Protein AF-A0A379WQ22-F1 (afdb_monomer_lite)

Sequence (95 aa):
MQKRKGFGRKREMLCGVMEQHLMPTLSAPWFYRSGSEKRETAIIGGGIASALLSLALLRRGWQVTLYCADDQPAQGASVIDRARFIRSLANMTPH

Structure (mmCIF, N/CA/C/O backbone):
data_AF-A0A379WQ22-F1
#
_entry.id   AF-A0A379WQ22-F1
#
loop_
_atom_site.group_PDB
_atom_site.id
_atom_site.type_symbol
_atom_site.label_atom_id
_atom_site.label_alt_id
_atom_site.label_comp_id
_atom_site.label_asym_id
_atom_site.label_entity_id
_atom_site.label_seq_id
_atom_site.pdbx_PDB_ins_code
_atom_site.Cartn_x
_atom_site.Cartn_y
_atom_site.Cartn_z
_atom_site.occupancy
_atom_site.B_iso_or_equiv
_atom_site.auth_seq_id
_atom_site.auth_comp_id
_atom_site.auth_asym_i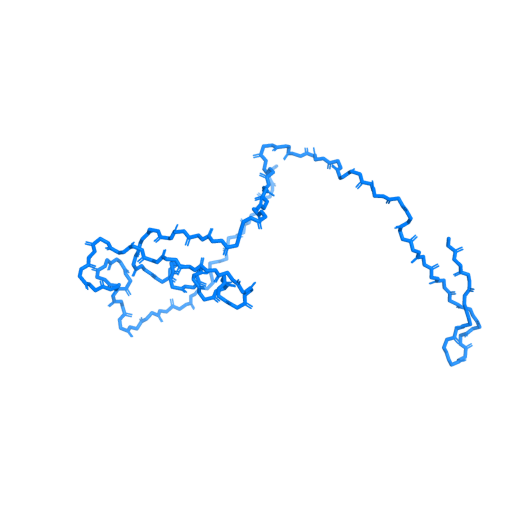d
_atom_site.auth_atom_id
_atom_site.pdbx_PDB_model_num
ATOM 1 N N . MET A 1 1 ? -19.974 12.682 24.040 1.00 70.88 1 MET A N 1
ATOM 2 C CA . MET A 1 1 ? -19.494 11.535 24.859 1.00 70.88 1 MET A CA 1
ATOM 3 C C . MET A 1 1 ? -20.675 10.983 25.650 1.00 70.88 1 MET A C 1
ATOM 5 O O . MET A 1 1 ? -21.415 11.777 26.212 1.00 70.88 1 MET A O 1
ATOM 9 N N . GLN A 1 2 ? -20.895 9.670 25.662 1.00 86.31 2 GLN A N 1
ATOM 10 C CA . GLN A 1 2 ? -22.060 9.022 26.275 1.00 86.31 2 GLN A CA 1
ATOM 11 C C . GLN A 1 2 ? -21.616 7.944 27.271 1.00 86.31 2 GLN A C 1
ATOM 13 O O . GLN A 1 2 ? -20.711 7.155 26.986 1.00 86.31 2 GLN A O 1
ATOM 18 N N . LYS A 1 3 ? -22.265 7.889 28.436 1.00 88.06 3 LYS A N 1
ATOM 19 C CA . LYS A 1 3 ? -22.098 6.792 29.397 1.00 88.06 3 LYS A CA 1
ATOM 20 C C . LYS A 1 3 ? -22.937 5.591 28.962 1.00 88.06 3 LYS A C 1
ATOM 22 O O . LYS A 1 3 ? -24.111 5.737 28.636 1.00 88.06 3 LYS A O 1
ATOM 27 N N . ARG A 1 4 ? -22.339 4.401 28.969 1.00 89.56 4 ARG A N 1
ATOM 28 C CA . ARG A 1 4 ? -22.997 3.111 28.716 1.00 89.56 4 ARG A CA 1
ATOM 29 C C . ARG A 1 4 ? -22.739 2.163 29.885 1.00 89.56 4 ARG A C 1
ATOM 31 O O . ARG A 1 4 ? -21.800 2.353 30.657 1.00 89.56 4 ARG A O 1
ATOM 38 N N . LYS A 1 5 ? -23.574 1.134 30.022 1.00 89.38 5 LYS A N 1
ATOM 39 C CA . LYS A 1 5 ? -23.412 0.103 31.055 1.00 89.38 5 LYS A CA 1
ATOM 40 C C . LYS A 1 5 ? -22.079 -0.622 30.861 1.00 89.38 5 LYS A C 1
ATOM 42 O O . LYS A 1 5 ? -21.750 -1.006 29.741 1.00 89.38 5 LYS A O 1
ATOM 47 N N . GLY A 1 6 ? -21.310 -0.772 31.935 1.00 87.88 6 GLY A N 1
ATOM 48 C CA . GLY A 1 6 ? -20.044 -1.497 31.877 1.00 87.88 6 GLY A CA 1
ATOM 49 C C . GLY A 1 6 ? -20.250 -3.012 31.743 1.00 87.88 6 GLY A C 1
ATOM 50 O O . GLY A 1 6 ? -21.338 -3.541 31.969 1.00 87.88 6 GLY A O 1
ATOM 51 N N . PHE A 1 7 ? -19.193 -3.712 31.335 1.00 90.00 7 PHE A N 1
ATOM 52 C CA . PHE A 1 7 ? -19.204 -5.164 31.159 1.00 90.00 7 PHE A CA 1
ATOM 53 C C . PHE A 1 7 ? -18.839 -5.896 32.464 1.00 90.00 7 PHE A C 1
ATOM 55 O O . PHE A 1 7 ? -17.897 -5.511 33.165 1.00 90.00 7 PHE A O 1
ATOM 62 N N . GLY A 1 8 ? -19.562 -6.971 32.794 1.00 89.62 8 GLY A N 1
ATOM 63 C CA . GLY A 1 8 ? -19.339 -7.763 34.009 1.00 89.62 8 GLY A CA 1
ATOM 64 C C . GLY A 1 8 ? -19.591 -6.966 35.296 1.00 89.62 8 GLY A C 1
ATOM 65 O O . GLY A 1 8 ? -20.656 -6.382 35.475 1.00 89.62 8 GLY A O 1
ATOM 66 N N . ARG A 1 9 ? -18.604 -6.926 36.205 1.00 89.31 9 ARG A N 1
ATOM 67 C CA . ARG A 1 9 ? -18.679 -6.156 37.470 1.00 89.31 9 ARG A CA 1
ATOM 68 C C . ARG A 1 9 ? -18.445 -4.648 37.279 1.00 89.31 9 ARG A C 1
ATOM 70 O O . ARG A 1 9 ? -18.610 -3.883 38.230 1.00 89.31 9 ARG A O 1
ATOM 77 N N . LYS A 1 10 ? -18.045 -4.201 36.082 1.00 82.88 10 LYS A N 1
ATOM 78 C CA . LYS A 1 10 ? -17.817 -2.781 35.788 1.00 82.88 10 LYS A CA 1
ATOM 79 C C . LYS A 1 10 ? -19.166 -2.077 35.627 1.00 82.88 10 LYS A C 1
ATOM 81 O O . LYS A 1 10 ? -19.956 -2.463 34.777 1.00 82.88 10 LYS A O 1
ATOM 86 N N . ARG A 1 11 ? -19.431 -1.045 36.437 1.00 87.12 11 ARG A N 1
ATOM 87 C CA . ARG A 1 11 ? -20.743 -0.365 36.474 1.00 87.12 11 ARG A CA 1
ATOM 88 C C . ARG A 1 11 ? -21.012 0.471 35.221 1.00 87.12 11 ARG A C 1
ATOM 90 O O . ARG A 1 11 ? -22.076 0.358 34.623 1.00 87.12 11 ARG A O 1
ATOM 97 N N . GLU A 1 12 ? -20.027 1.251 34.782 1.00 91.62 12 GLU A N 1
ATOM 98 C CA . GLU A 1 12 ? -20.156 2.160 33.638 1.00 91.62 12 GLU A CA 1
ATOM 99 C C . GLU A 1 12 ? -18.924 2.092 32.721 1.00 91.62 12 GLU A C 1
ATOM 101 O O . GLU A 1 12 ? -17.809 1.773 33.147 1.00 91.62 12 GLU A O 1
ATOM 106 N N . MET A 1 13 ? -19.126 2.406 31.445 1.00 92.12 13 MET A N 1
ATOM 107 C CA . MET A 1 13 ? -18.096 2.638 30.433 1.00 92.12 13 MET A CA 1
ATOM 108 C C . MET A 1 13 ? -18.456 3.878 29.610 1.00 92.12 13 MET A C 1
ATOM 110 O O . MET A 1 13 ? -19.622 4.252 29.521 1.00 92.12 13 MET A O 1
ATOM 114 N N . LEU A 1 14 ? -17.462 4.527 29.010 1.00 92.75 14 LEU A N 1
ATOM 115 C CA . LEU A 1 14 ? -17.676 5.694 28.155 1.00 92.75 14 LEU A CA 1
ATOM 116 C C . LEU A 1 14 ? -17.542 5.300 26.688 1.00 92.75 14 LEU A C 1
ATOM 118 O O . LEU A 1 14 ? -16.624 4.570 26.315 1.00 92.75 14 LEU A O 1
ATOM 122 N N . CYS A 1 15 ? -18.441 5.821 25.864 1.00 90.19 15 CYS A N 1
ATOM 123 C CA . CYS A 1 15 ? -18.354 5.760 24.414 1.00 90.19 15 CYS A CA 1
ATOM 124 C C . CYS A 1 15 ? -18.356 7.185 23.859 1.00 90.19 15 CYS A C 1
ATOM 126 O O . CYS A 1 15 ? -19.139 8.037 24.279 1.00 90.19 15 CYS A O 1
ATOM 128 N N . GLY A 1 16 ? -17.463 7.459 22.921 1.00 90.38 16 GLY A N 1
ATOM 129 C CA . GLY A 1 16 ? -17.447 8.699 22.157 1.00 90.38 16 GLY A CA 1
ATOM 130 C C . GLY A 1 16 ? -17.686 8.389 20.689 1.00 90.38 16 GLY A C 1
ATOM 131 O O . GLY A 1 16 ? -17.241 7.353 20.203 1.00 90.38 16 GLY A O 1
ATOM 132 N N . VAL A 1 17 ? -18.376 9.292 20.002 1.00 89.12 17 VAL A N 1
ATOM 133 C CA . VAL A 1 17 ? -18.362 9.385 18.543 1.00 89.12 17 VAL A CA 1
ATOM 134 C C . VAL A 1 17 ? -17.617 10.672 18.217 1.00 89.12 17 VAL A C 1
ATOM 136 O O . VAL A 1 17 ? -17.800 11.679 18.903 1.00 89.12 17 VAL A O 1
ATOM 139 N N . MET A 1 18 ? -16.733 10.626 17.225 1.00 89.75 18 MET A N 1
ATOM 140 C CA . MET A 1 18 ? -16.059 11.823 16.738 1.00 89.75 18 MET A CA 1
ATOM 141 C C . MET A 1 18 ? -17.013 12.551 15.789 1.00 89.75 18 MET A C 1
ATOM 143 O O . MET A 1 18 ? -17.108 12.208 14.617 1.00 89.75 18 MET A O 1
ATOM 147 N N . GLU A 1 19 ? -17.773 13.500 16.335 1.00 88.88 19 GLU A N 1
ATOM 148 C CA . GLU A 1 19 ? -18.805 14.252 15.601 1.00 88.88 19 GLU A CA 1
ATOM 149 C C . GLU A 1 19 ? -18.210 15.313 14.667 1.00 88.88 19 GLU A C 1
ATOM 151 O O . GLU A 1 19 ? -18.841 15.718 13.696 1.00 88.88 19 GLU A O 1
ATOM 156 N N . GLN A 1 20 ? -16.982 15.752 14.948 1.00 87.88 20 GLN A N 1
ATOM 157 C CA . GLN A 1 20 ? -16.286 16.775 14.179 1.00 87.88 20 GLN A CA 1
ATOM 158 C C . GLN A 1 20 ? -15.043 16.188 13.523 1.00 87.88 20 GLN A C 1
ATOM 160 O O . GLN A 1 20 ? -14.216 15.550 14.178 1.00 87.88 20 GLN A O 1
ATOM 165 N N . HIS A 1 21 ? -14.893 16.442 12.225 1.00 82.25 21 HIS A N 1
ATOM 166 C CA . HIS A 1 21 ? -13.681 16.100 11.499 1.00 82.25 21 HIS A CA 1
ATOM 167 C C . HIS A 1 21 ? -12.610 17.163 11.773 1.00 82.25 21 HIS A C 1
ATOM 169 O O . HIS A 1 21 ? -12.605 18.233 11.166 1.00 82.25 21 HIS A O 1
ATOM 175 N N . LEU A 1 22 ? -11.704 16.876 12.705 1.00 85.38 22 LEU A N 1
ATOM 176 C CA . LEU A 1 22 ? -10.573 17.752 12.997 1.00 85.38 22 LEU A CA 1
ATOM 177 C C . LEU A 1 22 ? -9.533 17.641 11.875 1.00 85.38 22 LEU A C 1
ATOM 179 O O . LEU A 1 22 ? -9.096 16.544 11.527 1.00 85.38 22 LEU A O 1
ATOM 183 N N . MET A 1 23 ? -9.133 18.778 11.304 1.00 77.31 23 MET A N 1
ATOM 184 C CA . MET A 1 23 ? -8.009 18.828 10.369 1.00 77.31 23 MET A CA 1
ATOM 185 C C . MET A 1 23 ? -6.711 18.541 11.136 1.00 77.31 23 MET A C 1
ATOM 187 O O . MET A 1 23 ? -6.426 19.241 12.111 1.00 77.31 23 MET A O 1
ATOM 191 N N . PRO A 1 24 ? -5.919 17.531 10.738 1.00 78.31 24 PRO A N 1
ATOM 192 C CA . PRO A 1 24 ? -4.662 17.245 11.407 1.00 78.31 24 PRO A CA 1
ATOM 193 C C . PRO A 1 24 ? -3.684 18.403 11.197 1.00 78.31 24 PRO A C 1
ATOM 195 O O . PRO A 1 24 ? -3.444 18.841 10.071 1.00 78.31 24 PRO A O 1
ATOM 198 N N . THR A 1 25 ? -3.090 18.889 12.283 1.00 79.75 25 THR A N 1
ATOM 199 C CA . THR A 1 25 ? -1.991 19.851 12.219 1.00 79.75 25 THR A CA 1
ATOM 200 C C . THR A 1 25 ? -0.734 19.150 11.708 1.00 79.75 25 THR A C 1
ATOM 202 O O . THR A 1 25 ? -0.213 18.217 12.321 1.00 79.75 25 THR A O 1
ATOM 205 N N . LEU A 1 26 ? -0.233 19.584 10.550 1.00 81.12 26 LEU A N 1
ATOM 206 C CA . LEU A 1 26 ? 0.997 19.048 9.973 1.00 81.12 26 LEU A CA 1
ATOM 207 C C . LEU A 1 26 ? 2.203 19.709 10.645 1.00 81.12 26 LEU A C 1
ATOM 209 O O . LEU A 1 26 ? 2.592 20.814 10.281 1.00 81.12 26 LEU A O 1
ATOM 213 N N . SER A 1 27 ? 2.812 19.022 11.615 1.00 81.81 27 SER A N 1
ATOM 214 C CA . SER A 1 27 ? 4.014 19.518 12.307 1.00 81.81 27 SER A CA 1
ATOM 215 C C . SER A 1 27 ? 5.238 19.656 11.387 1.00 81.81 27 SER A C 1
ATOM 217 O O . SER A 1 27 ? 6.131 20.440 11.687 1.00 81.81 27 SER A O 1
ATOM 219 N N . ALA A 1 28 ? 5.297 18.895 10.290 1.00 89.25 28 ALA A N 1
ATOM 220 C CA . ALA A 1 28 ? 6.365 18.948 9.291 1.00 89.25 28 ALA A CA 1
ATOM 221 C C . ALA A 1 28 ? 5.765 18.792 7.880 1.00 89.25 28 ALA A C 1
ATOM 223 O O . ALA A 1 28 ? 5.715 17.678 7.346 1.00 89.25 28 ALA A O 1
ATOM 224 N N . PRO A 1 29 ? 5.271 19.886 7.270 1.00 86.62 29 PRO A N 1
ATOM 225 C CA . PRO A 1 29 ? 4.566 19.835 5.987 1.00 86.62 29 PRO A CA 1
ATOM 226 C C . PRO A 1 29 ?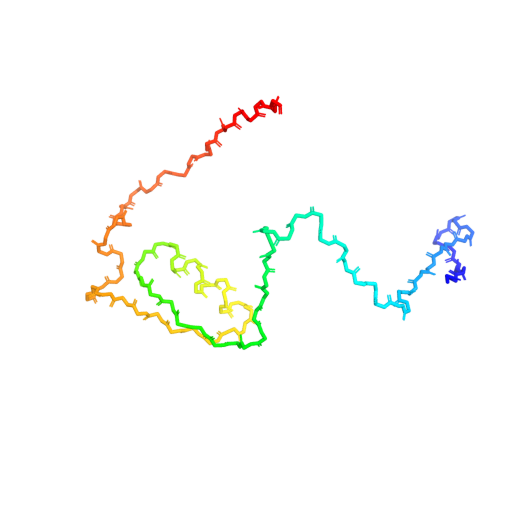 5.388 19.228 4.841 1.00 86.62 29 PRO A C 1
ATOM 228 O O . PRO A 1 29 ? 4.830 18.586 3.958 1.00 86.62 29 PRO A O 1
ATOM 231 N N . TRP A 1 30 ? 6.717 19.358 4.875 1.00 91.81 30 TRP A N 1
ATOM 232 C CA . TRP A 1 30 ? 7.624 18.811 3.855 1.00 91.81 30 TRP A CA 1
ATOM 233 C C . TRP A 1 30 ? 7.698 17.274 3.828 1.00 91.81 30 TRP A C 1
ATOM 235 O O . TRP A 1 30 ? 8.160 16.709 2.841 1.00 91.81 30 TRP A O 1
ATOM 245 N N . PHE A 1 31 ? 7.222 16.582 4.870 1.00 87.94 31 PHE A N 1
ATOM 246 C CA . PHE A 1 31 ? 7.102 15.116 4.899 1.00 87.94 31 PHE A CA 1
ATOM 247 C C . PHE A 1 31 ? 5.670 14.619 4.654 1.00 87.94 31 PHE A C 1
ATOM 249 O O . PHE A 1 31 ? 5.373 13.442 4.882 1.00 87.94 31 PHE A O 1
ATOM 256 N N . TYR A 1 32 ? 4.767 15.494 4.205 1.00 87.50 32 TYR A N 1
ATOM 257 C CA . TYR A 1 32 ? 3.385 15.120 3.943 1.00 87.50 32 TYR A CA 1
ATOM 258 C C . TYR A 1 32 ? 3.290 14.055 2.840 1.00 87.50 32 TYR A C 1
ATOM 260 O O . TYR A 1 32 ? 3.827 14.211 1.745 1.00 87.50 32 TYR A O 1
ATOM 268 N N . ARG A 1 33 ? 2.587 12.956 3.135 1.00 86.19 33 ARG A N 1
ATOM 269 C CA . ARG A 1 33 ? 2.301 11.878 2.182 1.00 86.19 33 ARG A CA 1
ATOM 270 C C . ARG A 1 33 ? 0.824 11.928 1.820 1.00 86.19 33 ARG A C 1
ATOM 272 O O . ARG A 1 33 ? -0.017 11.560 2.638 1.00 86.19 33 ARG A O 1
ATOM 279 N N . SER A 1 34 ? 0.515 12.366 0.607 1.00 86.88 34 SER A N 1
ATOM 280 C CA . SER A 1 34 ? -0.840 12.306 0.065 1.00 86.88 34 SER A CA 1
ATOM 281 C C . SER A 1 34 ? -1.142 10.920 -0.505 1.00 86.88 34 SER A C 1
ATOM 283 O O . SER A 1 34 ? -0.285 10.253 -1.087 1.00 86.88 34 SER A O 1
ATOM 285 N N . GLY A 1 35 ? -2.382 10.473 -0.313 1.00 87.44 35 GLY A N 1
ATOM 286 C CA . GLY A 1 35 ? -2.929 9.322 -1.025 1.00 87.44 35 GLY A CA 1
ATOM 287 C C . GLY A 1 35 ? -3.513 9.727 -2.379 1.00 87.44 35 GLY A C 1
ATOM 288 O O . GLY A 1 35 ? -3.657 10.908 -2.682 1.00 87.44 35 GLY A O 1
ATOM 289 N N . SER A 1 36 ? -3.892 8.726 -3.170 1.00 88.94 36 SER A N 1
ATOM 290 C CA . SER A 1 36 ? -4.690 8.908 -4.384 1.00 88.94 36 SER A CA 1
ATOM 291 C C . SER A 1 36 ? -6.068 8.285 -4.190 1.00 88.94 36 SER A C 1
ATOM 293 O O . SER A 1 36 ? -6.186 7.194 -3.629 1.00 88.94 36 SER A O 1
ATOM 295 N N . GLU A 1 37 ? -7.099 8.965 -4.686 1.00 87.06 37 GLU A N 1
ATOM 296 C CA . GLU A 1 37 ? -8.460 8.424 -4.766 1.00 87.06 37 GLU A CA 1
ATOM 297 C C . GLU A 1 37 ? -8.624 7.463 -5.949 1.00 87.06 37 GLU A C 1
ATOM 299 O O . GLU A 1 37 ? -9.399 6.507 -5.878 1.00 87.06 37 GLU A O 1
ATOM 304 N N . LYS A 1 38 ? -7.854 7.679 -7.026 1.00 88.94 38 LYS A N 1
ATOM 305 C CA . LYS A 1 38 ? -7.847 6.806 -8.204 1.00 88.94 38 LYS A CA 1
ATOM 306 C C . LYS A 1 38 ? -7.304 5.435 -7.826 1.00 88.94 38 LYS A C 1
ATOM 308 O O . LYS A 1 38 ? -6.284 5.349 -7.145 1.00 88.94 38 LYS A O 1
ATOM 313 N N . ARG A 1 39 ? -7.970 4.385 -8.312 1.00 90.19 39 ARG A N 1
ATOM 314 C CA . ARG A 1 39 ? -7.644 2.973 -8.051 1.00 90.19 39 ARG A CA 1
ATOM 315 C C . ARG A 1 39 ? -6.917 2.288 -9.201 1.00 90.19 39 ARG A C 1
ATOM 317 O O . ARG A 1 39 ? -6.871 1.067 -9.243 1.00 90.19 39 ARG A O 1
ATOM 324 N N . GLU A 1 40 ? -6.330 3.068 -10.096 1.00 91.44 40 GLU A N 1
ATOM 325 C CA . GLU A 1 40 ? -5.530 2.585 -11.215 1.00 91.44 40 GLU A CA 1
ATOM 326 C C . GLU A 1 40 ? -4.106 3.132 -11.101 1.00 91.44 40 GLU A C 1
ATOM 328 O O . GLU A 1 40 ? -3.905 4.302 -10.761 1.00 91.44 40 GLU A O 1
ATOM 333 N N . THR A 1 41 ? -3.111 2.281 -11.343 1.00 91.25 41 THR A N 1
ATOM 334 C CA . THR A 1 41 ? -1.698 2.654 -11.240 1.00 91.25 41 THR A CA 1
ATOM 335 C C . THR A 1 41 ? -0.835 1.900 -12.244 1.00 91.25 41 THR A C 1
ATOM 337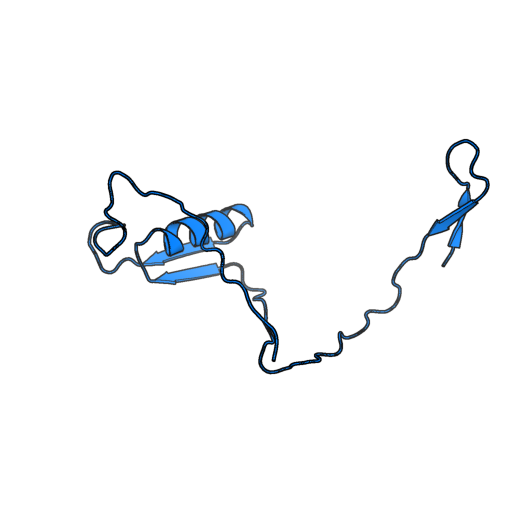 O O . THR A 1 41 ? -0.962 0.688 -12.420 1.00 91.25 41 THR A O 1
ATOM 340 N N . ALA A 1 42 ? 0.067 2.637 -12.890 1.00 92.31 42 ALA A N 1
ATOM 341 C CA . ALA A 1 42 ? 1.123 2.087 -13.719 1.00 92.31 42 ALA A CA 1
ATOM 342 C C . ALA A 1 42 ? 2.423 2.030 -12.907 1.00 92.31 42 ALA A C 1
ATOM 344 O O . ALA A 1 42 ? 2.895 3.054 -12.410 1.00 92.31 42 ALA A O 1
ATOM 345 N N . ILE A 1 43 ? 2.998 0.840 -12.770 1.00 90.50 43 ILE A N 1
ATOM 346 C CA . ILE A 1 43 ? 4.285 0.614 -12.114 1.00 90.50 43 ILE A CA 1
ATOM 347 C C . ILE A 1 43 ? 5.323 0.393 -13.205 1.00 90.50 43 ILE A C 1
ATOM 349 O O . ILE A 1 43 ? 5.141 -0.458 -14.068 1.00 90.50 43 ILE A O 1
ATOM 353 N N . ILE A 1 44 ? 6.418 1.144 -13.150 1.00 89.25 44 ILE A N 1
ATOM 354 C CA . ILE A 1 44 ? 7.547 0.990 -14.068 1.00 89.25 44 ILE A CA 1
ATOM 355 C C . ILE A 1 44 ? 8.660 0.255 -13.323 1.00 89.25 44 ILE A C 1
ATOM 357 O O . ILE A 1 44 ? 9.116 0.710 -12.271 1.00 89.25 44 ILE A O 1
ATOM 361 N N . GLY A 1 45 ? 9.073 -0.892 -13.851 1.00 85.06 45 GLY A N 1
ATOM 362 C CA . GLY A 1 45 ? 10.122 -1.740 -13.297 1.00 85.06 45 GLY A CA 1
ATOM 363 C C . GLY A 1 45 ? 9.827 -3.231 -13.464 1.00 85.06 45 GLY A C 1
ATOM 364 O O . GLY A 1 45 ? 8.772 -3.632 -13.943 1.00 85.06 45 GLY A O 1
ATOM 365 N N . GLY A 1 46 ? 10.772 -4.063 -13.031 1.00 79.44 46 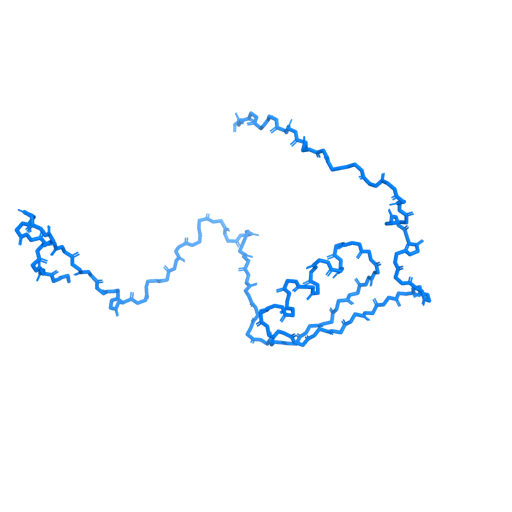GLY A N 1
ATOM 366 C CA . GLY A 1 46 ? 10.663 -5.524 -13.110 1.00 79.44 46 GLY A CA 1
ATOM 367 C C . GLY A 1 46 ? 11.272 -6.255 -11.915 1.00 79.44 46 GLY A C 1
ATOM 368 O O . GLY A 1 46 ? 11.510 -7.451 -11.989 1.00 79.44 46 GLY A O 1
ATOM 369 N N . GLY A 1 47 ? 11.576 -5.558 -10.818 1.00 82.31 47 GLY A N 1
ATOM 370 C CA . GLY A 1 47 ? 12.236 -6.139 -9.644 1.00 82.31 47 GLY A CA 1
ATOM 371 C C . GLY A 1 47 ? 11.280 -6.611 -8.542 1.00 82.31 47 GLY A C 1
ATOM 372 O O . GLY A 1 47 ? 10.052 -6.518 -8.642 1.00 82.31 47 GLY A O 1
ATOM 373 N N . ILE A 1 48 ? 11.861 -7.047 -7.420 1.00 85.00 48 ILE A N 1
ATOM 374 C CA . ILE A 1 48 ? 11.104 -7.486 -6.234 1.00 85.00 48 ILE A CA 1
ATOM 375 C C . ILE A 1 48 ? 10.240 -6.369 -5.624 1.00 85.00 48 ILE A C 1
ATOM 377 O O . ILE A 1 48 ? 9.131 -6.626 -5.160 1.00 85.00 48 ILE A O 1
ATOM 381 N N . ALA A 1 49 ? 10.706 -5.116 -5.673 1.00 84.94 49 ALA A N 1
ATOM 382 C CA . ALA A 1 49 ? 9.959 -3.970 -5.159 1.00 84.94 49 ALA A CA 1
ATOM 383 C C . ALA A 1 49 ? 8.646 -3.757 -5.929 1.00 84.94 49 ALA A C 1
ATOM 385 O O . ALA A 1 49 ? 7.592 -3.624 -5.310 1.00 84.94 49 ALA A O 1
ATOM 386 N N . SER A 1 50 ? 8.693 -3.798 -7.266 1.00 85.88 50 SER A N 1
ATOM 387 C CA . SER A 1 50 ? 7.502 -3.711 -8.117 1.00 85.88 50 SER A CA 1
ATOM 388 C C . SER A 1 50 ? 6.568 -4.903 -7.915 1.00 85.88 50 SER A C 1
ATOM 390 O O . SER A 1 50 ? 5.365 -4.699 -7.804 1.00 85.88 50 SER A O 1
ATOM 392 N N . ALA A 1 51 ? 7.091 -6.126 -7.771 1.00 86.19 51 ALA A N 1
ATOM 393 C CA . ALA A 1 51 ? 6.260 -7.307 -7.523 1.00 86.19 51 ALA A CA 1
ATOM 394 C C . ALA A 1 51 ? 5.492 -7.212 -6.189 1.00 86.19 51 ALA A C 1
ATOM 396 O O . ALA A 1 51 ? 4.282 -7.446 -6.139 1.00 86.19 51 ALA A O 1
ATOM 397 N N . LEU A 1 52 ? 6.176 -6.814 -5.109 1.00 89.69 52 LEU A N 1
ATOM 398 C CA . LEU A 1 52 ? 5.554 -6.627 -3.795 1.00 89.69 52 LEU A CA 1
ATOM 399 C C . LEU A 1 52 ? 4.567 -5.455 -3.783 1.00 89.69 52 LEU A C 1
ATOM 401 O O . LEU A 1 52 ? 3.511 -5.553 -3.153 1.00 89.69 52 LEU A O 1
ATOM 405 N N . LEU A 1 53 ? 4.884 -4.370 -4.494 1.00 89.31 53 LEU A N 1
ATOM 406 C CA . LEU A 1 53 ? 3.998 -3.219 -4.634 1.00 89.31 53 LEU A CA 1
ATOM 407 C C . LEU A 1 53 ? 2.712 -3.601 -5.379 1.00 89.31 53 LEU A C 1
ATOM 409 O O . LEU A 1 53 ? 1.622 -3.348 -4.862 1.00 89.31 53 LEU A O 1
ATOM 413 N N . SER A 1 54 ? 2.824 -4.281 -6.523 1.00 89.81 54 SER A N 1
ATOM 414 C CA . SER A 1 54 ? 1.678 -4.805 -7.274 1.00 89.81 54 SER A CA 1
ATOM 415 C C . SER A 1 54 ? 0.811 -5.709 -6.404 1.00 89.81 54 SER A C 1
ATOM 417 O O . SER A 1 54 ? -0.399 -5.515 -6.331 1.00 89.81 54 SER A O 1
ATOM 419 N N . LEU A 1 55 ? 1.417 -6.648 -5.668 1.00 89.38 55 LEU A N 1
ATOM 420 C CA . LEU A 1 55 ? 0.683 -7.555 -4.782 1.00 89.38 55 LEU A CA 1
ATOM 421 C C . LEU A 1 55 ? -0.076 -6.804 -3.676 1.00 89.38 55 LEU A C 1
ATOM 423 O O . LEU A 1 55 ? -1.232 -7.122 -3.383 1.00 89.38 55 LEU A O 1
ATOM 427 N N . ALA A 1 56 ? 0.555 -5.810 -3.049 1.00 91.38 56 ALA A N 1
ATOM 428 C CA . ALA A 1 56 ? -0.074 -5.008 -2.003 1.00 91.38 56 ALA A CA 1
ATOM 429 C C . ALA A 1 56 ? -1.254 -4.174 -2.534 1.00 91.38 56 ALA A C 1
ATOM 431 O O . ALA A 1 56 ? -2.252 -4.007 -1.828 1.00 91.38 56 ALA A O 1
ATOM 432 N N . LEU A 1 57 ? -1.151 -3.673 -3.767 1.00 91.81 57 LEU A N 1
ATOM 433 C CA . LEU A 1 57 ? -2.188 -2.877 -4.427 1.00 91.81 57 LEU A CA 1
ATOM 434 C C . LEU A 1 57 ? -3.354 -3.749 -4.912 1.00 91.81 57 LEU A C 1
ATOM 436 O O . LEU A 1 57 ? -4.509 -3.431 -4.621 1.00 91.81 57 LEU A O 1
ATOM 440 N N . LEU A 1 58 ? -3.069 -4.896 -5.530 1.00 91.31 58 LEU A N 1
ATOM 441 C CA . LEU A 1 58 ? -4.082 -5.865 -5.966 1.00 91.31 58 LEU A CA 1
ATOM 442 C C . LEU A 1 58 ? -4.938 -6.359 -4.790 1.00 91.31 58 LEU A C 1
ATOM 444 O O . LEU A 1 58 ? -6.163 -6.388 -4.883 1.00 91.31 58 LEU A O 1
ATOM 448 N N . ARG A 1 59 ? -4.325 -6.641 -3.630 1.00 92.25 59 ARG A N 1
ATOM 449 C CA . ARG A 1 59 ? -5.054 -7.016 -2.397 1.00 92.25 59 ARG A CA 1
ATOM 450 C C . ARG A 1 59 ? -6.022 -5.941 -1.895 1.00 92.25 59 ARG A C 1
ATOM 452 O O . ARG A 1 59 ? -6.932 -6.250 -1.134 1.00 92.25 59 ARG A O 1
ATOM 459 N N . ARG A 1 60 ? -5.820 -4.682 -2.290 1.00 91.50 60 ARG A N 1
ATOM 460 C CA . ARG A 1 60 ? -6.675 -3.536 -1.944 1.00 91.50 60 ARG A CA 1
ATOM 461 C C . ARG A 1 60 ? -7.661 -3.179 -3.066 1.00 91.50 60 ARG A C 1
ATOM 463 O O . ARG A 1 60 ? -8.267 -2.108 -2.993 1.00 91.50 60 ARG A O 1
ATOM 470 N N . GLY A 1 61 ? -7.789 -4.030 -4.089 1.00 90.50 61 GLY A N 1
ATOM 471 C CA . GLY A 1 61 ? -8.703 -3.850 -5.221 1.00 90.50 61 GLY A CA 1
ATOM 472 C C . GLY A 1 61 ? -8.253 -2.798 -6.233 1.00 90.50 61 GLY A C 1
ATOM 473 O O . GLY A 1 61 ? -9.096 -2.157 -6.851 1.00 90.50 61 GLY A O 1
ATOM 474 N N . TRP A 1 62 ? -6.947 -2.554 -6.357 1.00 93.81 62 TRP A N 1
ATOM 475 C CA . TRP A 1 62 ? -6.418 -1.640 -7.370 1.00 93.81 62 TRP A CA 1
ATOM 476 C C . TRP A 1 62 ? -6.212 -2.357 -8.702 1.00 93.81 62 TRP A C 1
ATOM 478 O O . TRP A 1 62 ? -5.788 -3.511 -8.729 1.00 93.81 62 TRP A O 1
ATOM 488 N N . GLN A 1 63 ? -6.434 -1.638 -9.797 1.00 92.81 63 GLN A N 1
ATOM 489 C CA . GLN A 1 63 ? -5.993 -2.024 -11.128 1.00 92.81 63 GLN A CA 1
ATOM 490 C C . GLN A 1 63 ? -4.523 -1.627 -11.289 1.00 92.81 63 GLN A C 1
ATOM 492 O O . GLN A 1 63 ? -4.160 -0.462 -11.117 1.00 92.81 63 GLN A O 1
ATOM 497 N N . VAL A 1 64 ? -3.666 -2.609 -11.566 1.00 91.31 64 VAL A N 1
ATOM 498 C CA . VAL A 1 64 ? -2.216 -2.415 -11.644 1.00 91.31 64 VAL A CA 1
ATOM 499 C C . VAL A 1 64 ? -1.718 -2.837 -13.018 1.00 91.31 64 VAL A C 1
ATOM 501 O O . VAL A 1 64 ? 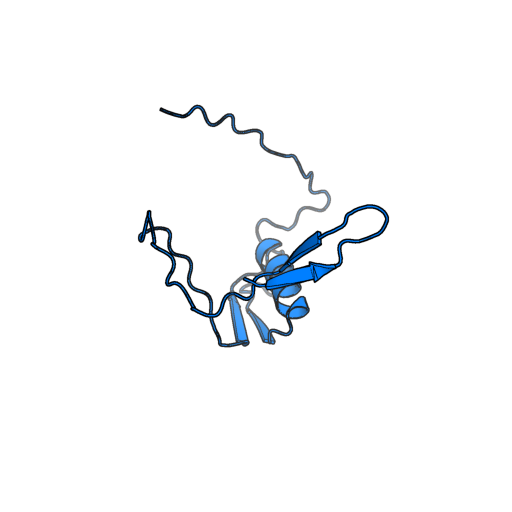-1.929 -3.979 -13.421 1.00 91.31 64 VAL A O 1
ATOM 504 N N . THR A 1 65 ? -1.002 -1.938 -13.687 1.00 90.94 65 THR A N 1
ATOM 505 C CA . THR A 1 65 ? -0.313 -2.210 -14.953 1.00 90.94 65 THR A CA 1
ATOM 506 C C . THR A 1 65 ? 1.190 -2.149 -14.715 1.00 90.94 65 THR A C 1
ATOM 508 O O . THR A 1 65 ? 1.703 -1.114 -14.296 1.00 90.94 65 THR A O 1
ATOM 511 N N . LEU A 1 66 ? 1.903 -3.254 -14.940 1.00 86.25 66 LEU A N 1
ATOM 512 C CA . LEU A 1 66 ? 3.354 -3.328 -14.760 1.00 86.25 66 LEU A CA 1
ATOM 513 C C . LEU A 1 66 ? 4.052 -3.215 -16.116 1.00 86.25 66 LEU A C 1
ATOM 515 O O . LEU A 1 66 ? 3.857 -4.064 -16.981 1.00 86.25 66 LEU A O 1
ATOM 519 N N . TYR A 1 67 ? 4.890 -2.196 -16.271 1.00 85.94 67 TYR A N 1
ATOM 520 C CA . TYR A 1 67 ? 5.754 -2.011 -17.429 1.00 85.94 67 TYR A CA 1
ATOM 521 C C . TYR A 1 67 ? 7.188 -2.383 -17.058 1.00 85.94 67 TYR A C 1
ATOM 523 O O . TYR A 1 67 ? 7.826 -1.693 -16.262 1.00 85.94 67 TYR A O 1
ATOM 531 N N . CYS A 1 68 ? 7.691 -3.465 -17.645 1.00 81.00 68 CYS A N 1
ATOM 532 C CA . CYS A 1 68 ? 9.085 -3.878 -17.540 1.00 81.00 68 CYS A CA 1
ATOM 533 C C . CYS A 1 68 ? 9.810 -3.497 -18.837 1.00 81.00 68 CYS A C 1
ATOM 535 O O . CYS A 1 68 ? 9.256 -3.673 -19.918 1.00 81.00 68 CYS A O 1
ATOM 537 N N . ALA A 1 69 ? 11.014 -2.931 -18.723 1.00 73.62 69 ALA A N 1
ATOM 538 C CA . ALA A 1 69 ? 11.844 -2.593 -19.881 1.00 73.62 69 ALA A CA 1
ATOM 539 C C . ALA A 1 69 ? 12.489 -3.840 -20.514 1.00 73.62 69 ALA A C 1
ATOM 541 O O . ALA A 1 69 ? 12.786 -3.838 -21.703 1.00 73.62 69 ALA A O 1
ATOM 542 N N . ASP A 1 70 ? 12.676 -4.886 -19.708 1.00 69.31 70 ASP A N 1
ATOM 543 C CA . ASP A 1 70 ? 13.263 -6.161 -20.102 1.00 69.31 70 ASP A CA 1
ATOM 544 C C . ASP A 1 70 ? 12.176 -7.171 -20.510 1.00 69.31 70 ASP A C 1
ATOM 546 O O . ASP A 1 70 ? 11.068 -7.144 -19.961 1.00 69.31 70 ASP A O 1
ATOM 550 N N . ASP A 1 71 ? 12.514 -8.110 -21.402 1.00 60.84 71 ASP A N 1
ATOM 551 C CA . ASP A 1 71 ? 11.598 -9.150 -21.911 1.00 60.84 71 ASP A CA 1
ATOM 552 C C . ASP A 1 71 ? 11.039 -10.063 -20.806 1.00 60.84 71 ASP A C 1
ATOM 554 O O . ASP A 1 71 ? 9.986 -10.684 -20.971 1.00 60.84 71 ASP A O 1
ATOM 558 N N . GLN A 1 72 ? 11.732 -10.163 -19.665 1.00 61.69 72 GLN A N 1
ATOM 559 C CA . GLN A 1 72 ? 11.277 -10.915 -18.496 1.00 61.69 72 GLN A CA 1
ATOM 560 C C . GLN A 1 72 ? 11.475 -10.111 -17.202 1.00 61.69 72 GLN A C 1
ATOM 562 O O . GLN A 1 72 ? 12.497 -9.438 -17.038 1.00 61.69 72 GLN A O 1
ATOM 567 N N . PRO A 1 73 ? 10.543 -10.206 -16.232 1.00 60.16 73 PRO A N 1
ATOM 568 C CA . PRO A 1 73 ? 10.754 -9.633 -14.911 1.00 60.16 73 PRO A CA 1
ATOM 569 C C . PRO A 1 73 ? 11.963 -10.290 -14.226 1.00 60.16 73 PRO A C 1
ATOM 571 O O . PRO A 1 73 ? 12.236 -11.473 -14.406 1.00 60.16 73 PRO A O 1
ATOM 574 N N . ALA A 1 74 ? 12.657 -9.515 -13.394 1.00 57.25 74 ALA A N 1
ATOM 575 C CA . ALA A 1 74 ? 13.843 -9.896 -12.633 1.00 57.25 74 ALA A CA 1
ATOM 576 C C . ALA A 1 74 ? 15.120 -10.173 -13.453 1.00 57.25 74 ALA A C 1
ATOM 578 O O . ALA A 1 74 ? 15.953 -10.939 -12.987 1.00 57.25 74 ALA A O 1
ATOM 579 N N . GLN A 1 75 ? 15.332 -9.505 -14.595 1.00 58.81 75 GLN A N 1
ATOM 580 C CA . GLN A 1 75 ? 16.621 -9.526 -15.319 1.00 58.81 75 GLN A CA 1
ATOM 581 C C . GLN A 1 75 ? 17.663 -8.501 -14.811 1.00 58.81 75 GLN A C 1
ATOM 583 O O . GLN A 1 75 ? 18.838 -8.592 -15.155 1.00 58.81 75 GLN A O 1
ATOM 588 N N . GLY A 1 76 ? 17.264 -7.558 -13.946 1.00 58.09 76 GLY A N 1
ATOM 589 C CA . GLY A 1 76 ? 18.162 -6.590 -13.291 1.00 58.09 76 GLY A CA 1
ATOM 590 C C . GLY A 1 76 ? 18.789 -7.097 -11.978 1.00 58.09 76 GLY A C 1
ATOM 591 O O . GLY A 1 76 ? 19.101 -8.263 -11.822 1.00 58.09 76 GLY A O 1
ATOM 592 N N . ALA A 1 77 ? 18.930 -6.259 -10.946 1.00 58.84 77 ALA A N 1
ATOM 593 C CA . ALA A 1 77 ? 19.589 -6.640 -9.677 1.00 58.84 77 ALA A CA 1
ATOM 594 C C . ALA A 1 77 ? 18.847 -7.692 -8.805 1.00 58.84 77 ALA A C 1
ATOM 596 O O . ALA A 1 77 ? 19.280 -7.996 -7.696 1.00 58.84 77 ALA A O 1
ATOM 597 N N . SER A 1 78 ? 17.700 -8.214 -9.255 1.00 58.00 78 SER A N 1
ATOM 598 C CA . SER A 1 78 ? 16.835 -9.124 -8.482 1.00 58.00 78 SER A CA 1
ATOM 599 C C . SER A 1 78 ? 17.010 -10.615 -8.828 1.00 58.00 78 SER A C 1
ATOM 601 O O . SER A 1 78 ? 16.288 -11.426 -8.254 1.00 58.00 78 SER A O 1
ATOM 603 N N . VAL A 1 79 ? 17.951 -10.998 -9.708 1.00 55.44 79 VAL A N 1
ATOM 604 C CA . VAL A 1 79 ? 18.118 -12.383 -10.232 1.00 55.44 79 VAL A CA 1
ATOM 605 C C . VAL A 1 79 ? 18.715 -13.404 -9.236 1.00 55.44 79 VAL A C 1
ATOM 607 O O . VAL A 1 79 ? 19.301 -14.409 -9.631 1.00 55.44 79 VAL A O 1
ATOM 610 N N . ILE A 1 80 ? 18.646 -13.169 -7.927 1.00 59.50 80 ILE A N 1
ATOM 611 C CA . ILE A 1 80 ? 19.428 -13.949 -6.956 1.00 59.50 80 ILE A CA 1
ATOM 612 C C . ILE A 1 80 ? 18.655 -15.204 -6.515 1.00 59.50 80 ILE A C 1
ATOM 614 O O . ILE A 1 80 ? 17.698 -15.103 -5.752 1.00 59.50 80 ILE A O 1
ATOM 618 N N . ASP A 1 81 ? 19.130 -16.385 -6.926 1.00 52.94 81 ASP A N 1
ATOM 619 C CA . ASP A 1 81 ? 18.567 -17.716 -6.606 1.00 52.94 81 ASP A CA 1
ATOM 620 C C . ASP A 1 81 ? 18.430 -17.989 -5.088 1.00 52.94 81 ASP A C 1
ATOM 622 O O . ASP A 1 81 ? 17.506 -18.657 -4.626 1.00 52.94 81 ASP A O 1
ATOM 626 N N . ARG A 1 82 ? 19.316 -17.407 -4.266 1.00 54.94 82 ARG A N 1
ATOM 627 C CA . ARG A 1 82 ? 19.267 -17.500 -2.796 1.00 54.94 82 ARG A CA 1
ATOM 628 C C . ARG A 1 82 ? 19.471 -16.149 -2.119 1.00 54.94 82 ARG A C 1
ATOM 630 O O . ARG A 1 82 ? 20.564 -15.822 -1.657 1.00 54.94 82 ARG A O 1
ATOM 637 N N . ALA A 1 83 ? 18.399 -15.373 -2.011 1.00 58.56 83 ALA A N 1
ATOM 638 C CA . ALA A 1 83 ? 18.405 -14.138 -1.236 1.00 58.56 83 ALA A CA 1
ATOM 639 C C . ALA A 1 83 ? 18.486 -14.422 0.279 1.00 58.56 83 ALA A C 1
ATOM 641 O O . ALA A 1 83 ? 17.731 -15.231 0.820 1.00 58.56 83 ALA A O 1
ATOM 642 N N . ARG A 1 84 ? 19.382 -13.724 0.988 1.00 64.00 84 ARG A N 1
ATOM 643 C CA . ARG A 1 84 ? 19.408 -13.691 2.459 1.00 64.00 84 ARG A CA 1
ATOM 644 C C . ARG A 1 84 ? 18.737 -12.413 2.943 1.00 64.00 84 ARG A C 1
ATOM 646 O O . ARG A 1 84 ? 19.163 -11.320 2.587 1.00 64.00 84 ARG A O 1
ATOM 653 N N . PHE A 1 85 ? 17.713 -12.552 3.778 1.00 66.56 85 PHE A N 1
ATOM 654 C CA . PHE A 1 85 ? 17.055 -11.417 4.415 1.00 66.56 85 PHE A CA 1
ATOM 655 C C . PHE A 1 85 ? 17.693 -11.170 5.782 1.00 66.56 85 PHE A C 1
ATOM 657 O O . PHE A 1 85 ? 17.567 -11.992 6.688 1.00 66.56 85 PHE A O 1
ATOM 664 N N . ILE A 1 86 ? 18.413 -10.059 5.925 1.00 73.44 86 ILE A N 1
ATOM 665 C CA . ILE A 1 86 ? 19.084 -9.680 7.173 1.00 73.44 86 ILE A CA 1
ATOM 666 C C . ILE A 1 86 ? 18.578 -8.297 7.570 1.00 73.44 86 ILE A C 1
ATOM 668 O O . ILE A 1 86 ? 18.520 -7.383 6.749 1.00 73.44 86 ILE A O 1
ATOM 672 N N . ARG A 1 87 ? 18.195 -8.133 8.839 1.00 63.91 87 ARG A N 1
ATOM 673 C CA . ARG A 1 87 ? 17.784 -6.836 9.373 1.00 63.91 87 ARG A CA 1
ATOM 674 C C . ARG A 1 87 ? 19.021 -5.987 9.654 1.00 63.91 87 ARG A C 1
ATOM 676 O O . ARG A 1 87 ? 19.822 -6.343 10.510 1.00 63.91 87 ARG A O 1
ATOM 683 N N . SER A 1 88 ? 19.146 -4.852 8.970 1.00 72.00 88 SER A N 1
ATOM 684 C CA . SER A 1 88 ? 20.119 -3.828 9.354 1.00 72.00 88 SER A CA 1
ATOM 685 C C . SER A 1 88 ? 19.685 -3.190 10.678 1.00 72.00 88 SER A C 1
ATOM 687 O O . SER A 1 88 ? 18.550 -2.719 10.801 1.00 72.00 88 SER A O 1
ATOM 689 N N . LEU A 1 89 ? 20.564 -3.213 11.681 1.00 75.19 89 LEU A N 1
ATOM 690 C CA . LEU A 1 89 ? 20.383 -2.499 12.944 1.00 75.19 89 LEU A CA 1
ATOM 691 C C . LEU A 1 89 ? 21.158 -1.182 12.854 1.00 75.19 89 LEU A C 1
ATOM 693 O O . LEU A 1 89 ? 22.348 -1.130 13.148 1.00 75.19 89 LEU A O 1
ATOM 697 N N . ALA A 1 90 ? 20.485 -0.119 12.414 1.00 64.38 90 ALA A N 1
ATOM 698 C CA . ALA A 1 90 ? 21.019 1.232 12.524 1.00 64.38 90 ALA A CA 1
ATOM 699 C C . ALA A 1 90 ? 20.687 1.780 13.921 1.00 64.38 90 ALA A C 1
ATOM 701 O O . ALA A 1 90 ? 19.525 2.050 14.225 1.00 64.38 90 ALA A O 1
ATOM 702 N N . ASN A 1 91 ? 21.705 1.937 14.769 1.00 53.94 91 ASN A N 1
ATOM 703 C CA . ASN A 1 91 ? 21.598 2.718 15.999 1.00 53.94 91 ASN A CA 1
ATOM 704 C C . ASN A 1 91 ? 21.520 4.200 15.610 1.00 53.94 91 ASN A C 1
ATOM 706 O O . ASN A 1 91 ? 22.543 4.825 15.346 1.00 53.94 91 ASN A O 1
ATOM 710 N N . MET A 1 92 ? 20.312 4.760 15.532 1.00 45.75 92 MET A N 1
ATOM 711 C CA . MET A 1 92 ? 20.135 6.208 15.412 1.00 45.75 92 MET A CA 1
ATOM 712 C C . MET A 1 92 ? 20.319 6.843 16.792 1.00 45.75 92 MET A C 1
ATOM 714 O O . MET A 1 92 ? 19.398 6.850 17.605 1.00 45.75 92 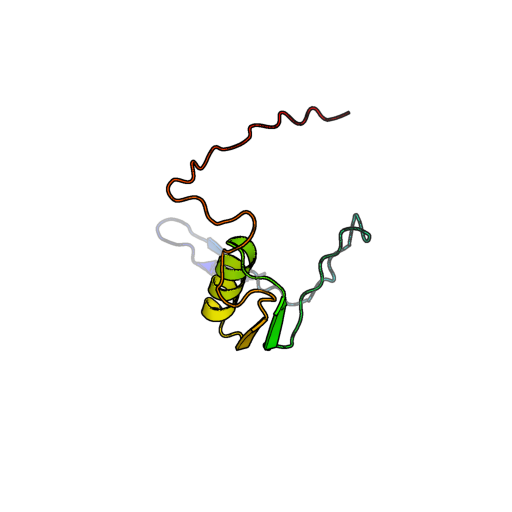MET A O 1
ATOM 718 N N . THR A 1 93 ? 21.517 7.353 17.071 1.00 42.41 93 THR A N 1
ATOM 719 C CA . THR A 1 93 ? 21.739 8.321 18.152 1.00 42.41 93 THR A CA 1
ATOM 720 C C . THR A 1 93 ? 21.147 9.670 17.731 1.00 42.41 93 THR A C 1
ATOM 722 O O . THR A 1 93 ? 21.559 10.189 16.691 1.00 42.41 93 THR A O 1
ATOM 725 N N . PRO A 1 94 ? 20.187 10.243 18.477 1.00 58.22 94 PRO A N 1
ATOM 726 C CA . PRO A 1 94 ? 19.702 11.590 18.209 1.00 58.22 94 PRO A CA 1
ATOM 727 C C . PRO A 1 94 ? 20.756 12.619 18.653 1.00 58.22 94 PRO A C 1
ATOM 729 O O . PRO A 1 94 ? 21.268 12.526 19.769 1.00 58.22 94 PRO A O 1
ATOM 732 N N . HIS A 1 95 ? 21.081 13.564 17.768 1.00 42.12 95 HIS A N 1
ATOM 733 C CA . HIS A 1 95 ? 21.715 14.841 18.111 1.00 42.12 95 HIS A CA 1
ATOM 734 C C . HIS A 1 95 ? 20.636 15.897 18.338 1.00 42.12 95 HIS A C 1
ATOM 736 O O . HIS A 1 95 ? 19.614 15.838 17.613 1.00 42.12 95 HIS A O 1
#

Secondary structure (DSSP, 8-state):
-EEEEPSTT--EEEE----S-PPPP-S-GGG-----S--EEEEE--SHHHHHHHHHHHTTT-EEEEE-SSSSTT-STT--TT-------------

Radius of gyration: 23.24 Å; chains: 1; bounding box: 45×38×59 Å

Foldseek 3Di:
DDWDQDPDPGGIDDDDDPPDDDDDDDPPVVPDDDDDPAQEDEAEAQAPVSVVVVVVSVVVVGHYHYHHPDPHRPPPPHVDPDDDDDDDDDPDDDD

pLDDT: mean 79.8, std 13.74, range [42.12, 93.81]

Organism: Salmonella enterica I (NCBI:txid59201)

InterPro domains:
  IPR006076 FAD dependent oxidoreductase [PF01266] (41-78)
  IPR036188 FAD/NAD(P)-binding domain superfamily [G3DSA:3.50.50.60] (28-92)